Protein AF-A0A917FZF7-F1 (afdb_monomer)

pLDDT: mean 94.29, std 6.5, range [50.72, 97.81]

Radius of gyration: 13.51 Å; Cα contacts (8 Å, |Δ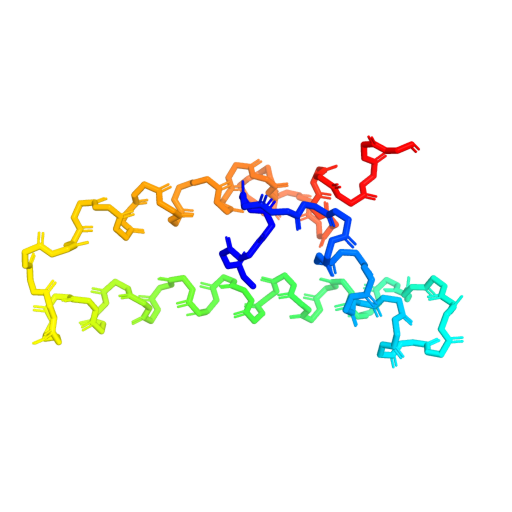i|>4): 53; chains: 1; bounding box: 30×22×34 Å

Structure (mmCIF, N/CA/C/O backbone):
data_AF-A0A917FZF7-F1
#
_entry.id   AF-A0A917FZF7-F1
#
loop_
_atom_site.group_PDB
_atom_site.id
_atom_site.type_symbol
_atom_site.label_atom_id
_atom_site.label_alt_id
_atom_site.label_comp_id
_atom_site.label_asym_id
_atom_site.label_entity_id
_atom_site.label_seq_id
_atom_site.pdbx_PDB_ins_code
_atom_site.Cartn_x
_atom_site.Cartn_y
_atom_site.Cartn_z
_atom_site.occupancy
_atom_site.B_iso_or_equiv
_atom_site.auth_seq_id
_atom_site.auth_comp_id
_atom_site.auth_asym_id
_atom_site.auth_atom_id
_atom_site.pdbx_PDB_model_num
ATOM 1 N N . MET A 1 1 ? 2.390 0.442 3.353 1.00 72.62 1 MET A N 1
ATOM 2 C CA . MET A 1 1 ? 0.932 0.215 3.450 1.00 72.62 1 MET A CA 1
ATOM 3 C C . MET A 1 1 ? 0.202 1.544 3.618 1.00 72.62 1 MET A C 1
ATOM 5 O O . MET A 1 1 ? -0.236 2.064 2.610 1.00 72.62 1 MET A O 1
ATOM 9 N N . PHE A 1 2 ? 0.158 2.164 4.805 1.00 87.12 2 PHE A N 1
ATOM 10 C CA . PHE A 1 2 ? -0.628 3.400 5.013 1.00 87.12 2 PHE A CA 1
ATOM 11 C C . PHE A 1 2 ? 0.069 4.717 4.632 1.00 87.12 2 PHE A C 1
ATOM 13 O O . PHE A 1 2 ? -0.578 5.754 4.558 1.00 87.12 2 PHE A O 1
ATOM 20 N N . SER A 1 3 ? 1.375 4.701 4.359 1.00 92.00 3 SER A N 1
ATOM 21 C CA . SER A 1 3 ? 2.116 5.907 3.959 1.00 92.00 3 SER A CA 1
ATOM 22 C C . SER A 1 3 ? 1.671 6.483 2.610 1.00 92.00 3 SER A C 1
ATOM 24 O O . SER A 1 3 ? 1.873 7.671 2.383 1.00 92.00 3 SER A O 1
ATOM 26 N N . ALA A 1 4 ? 1.045 5.679 1.740 1.00 91.38 4 ALA A N 1
ATOM 27 C CA . ALA A 1 4 ? 0.575 6.121 0.424 1.00 91.38 4 ALA A CA 1
ATOM 28 C C . ALA A 1 4 ? -0.551 7.164 0.518 1.00 91.38 4 ALA A C 1
ATOM 30 O O . ALA A 1 4 ? -0.632 8.047 -0.331 1.00 91.38 4 ALA A O 1
ATOM 31 N N . GLU A 1 5 ? -1.355 7.109 1.584 1.00 89.12 5 GLU A N 1
ATOM 32 C CA . GLU A 1 5 ? -2.395 8.098 1.897 1.00 89.12 5 GLU A CA 1
ATOM 33 C C . GLU A 1 5 ? -1.796 9.462 2.280 1.00 89.12 5 GLU A C 1
ATOM 35 O O . GLU A 1 5 ? -2.374 10.502 1.989 1.00 89.12 5 GLU A O 1
ATOM 40 N N . ILE A 1 6 ? -0.620 9.461 2.916 1.00 92.50 6 ILE A N 1
ATOM 41 C CA . ILE A 1 6 ? 0.064 10.680 3.368 1.00 92.50 6 ILE A CA 1
ATOM 42 C C . ILE A 1 6 ? 0.934 11.256 2.246 1.00 92.50 6 ILE A C 1
ATOM 44 O O . ILE A 1 6 ? 0.968 12.464 2.033 1.00 92.50 6 ILE A O 1
ATOM 48 N N . SER A 1 7 ? 1.676 10.399 1.542 1.00 94.31 7 SER A N 1
ATOM 49 C CA . SER A 1 7 ? 2.563 10.801 0.455 1.00 94.31 7 SER A CA 1
ATOM 50 C C . SER A 1 7 ? 2.779 9.657 -0.535 1.00 94.31 7 SER A C 1
ATOM 52 O O . SER A 1 7 ? 3.529 8.699 -0.290 1.00 94.31 7 SER A O 1
ATOM 54 N N . ARG A 1 8 ? 2.140 9.793 -1.702 1.00 93.56 8 ARG A N 1
ATOM 55 C CA . ARG A 1 8 ? 2.369 8.914 -2.854 1.00 93.56 8 ARG A CA 1
ATOM 56 C C . ARG A 1 8 ? 3.815 9.001 -3.357 1.00 93.56 8 ARG A C 1
ATOM 58 O O . ARG A 1 8 ? 4.411 7.938 -3.502 1.00 93.56 8 ARG A O 1
ATOM 65 N N . PRO A 1 9 ? 4.443 10.190 -3.523 1.00 94.44 9 PRO A N 1
ATOM 66 C CA . PRO A 1 9 ? 5.843 10.275 -3.952 1.00 94.44 9 PRO A CA 1
ATOM 67 C C . PRO A 1 9 ? 6.809 9.545 -3.017 1.00 94.44 9 PRO A C 1
ATOM 69 O O . PRO A 1 9 ? 7.680 8.818 -3.486 1.00 94.44 9 PRO A O 1
ATOM 72 N N . PHE A 1 10 ? 6.621 9.669 -1.698 1.00 95.06 10 PHE A N 1
ATOM 73 C CA . PHE A 1 10 ? 7.427 8.931 -0.724 1.00 95.06 10 PHE A CA 1
ATOM 74 C C . PHE A 1 10 ? 7.262 7.417 -0.894 1.00 95.06 10 PHE A C 1
ATOM 76 O O . PHE A 1 10 ? 8.245 6.683 -0.949 1.00 95.06 10 PHE A O 1
ATOM 83 N N . SER A 1 11 ? 6.020 6.945 -1.020 1.00 95.31 11 SER A N 1
ATOM 84 C CA . SER A 1 11 ? 5.723 5.515 -1.151 1.00 95.31 11 SER A CA 1
ATOM 85 C C . SER A 1 11 ? 6.247 4.928 -2.466 1.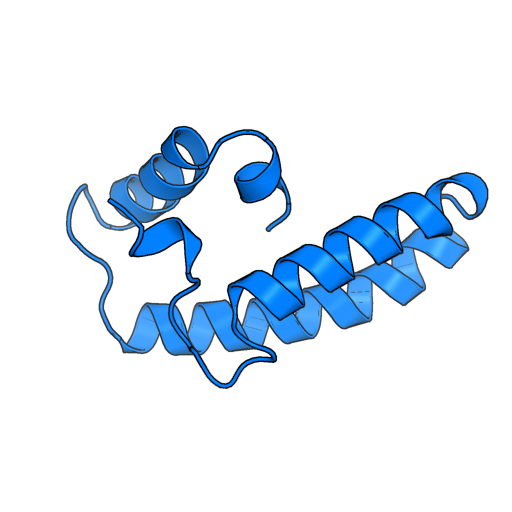00 95.31 11 SER A C 1
ATOM 87 O O . SER A 1 11 ? 6.818 3.839 -2.459 1.00 95.31 11 SER A O 1
ATOM 89 N N . MET A 1 12 ? 6.125 5.666 -3.575 1.00 94.88 12 MET A N 1
ATOM 90 C CA . MET A 1 12 ? 6.723 5.298 -4.862 1.00 94.88 12 MET A CA 1
ATOM 91 C C . MET A 1 12 ? 8.251 5.262 -4.779 1.00 94.88 12 MET A C 1
ATOM 93 O O . MET A 1 12 ? 8.859 4.304 -5.247 1.00 94.88 12 MET A O 1
ATOM 97 N N . GLY A 1 13 ? 8.869 6.253 -4.126 1.00 94.88 13 GLY A N 1
ATOM 98 C CA . GLY A 1 13 ? 10.316 6.302 -3.917 1.00 94.88 13 GLY A CA 1
ATOM 99 C C . GLY A 1 13 ? 10.848 5.126 -3.094 1.00 94.88 13 GLY A C 1
ATOM 100 O O . GLY A 1 13 ? 11.882 4.567 -3.434 1.00 94.88 13 GLY A O 1
ATOM 101 N N . GLN A 1 14 ? 10.123 4.686 -2.059 1.00 96.00 14 GLN A N 1
ATOM 102 C CA . GLN A 1 14 ? 10.483 3.481 -1.295 1.00 96.00 14 GLN A CA 1
ATOM 103 C C . GLN A 1 14 ? 10.475 2.221 -2.175 1.00 96.00 14 GLN A C 1
ATOM 105 O O . GLN A 1 14 ? 11.387 1.402 -2.090 1.00 96.00 14 GLN A O 1
ATOM 110 N N . ILE A 1 15 ? 9.459 2.073 -3.033 1.00 96.06 15 ILE A N 1
ATOM 111 C CA . ILE A 1 15 ? 9.332 0.920 -3.936 1.00 96.06 15 ILE A CA 1
ATOM 112 C C . ILE A 1 15 ? 10.423 0.944 -5.011 1.00 96.06 15 ILE A C 1
ATOM 114 O O . ILE A 1 15 ? 11.101 -0.065 -5.196 1.00 96.06 15 ILE A O 1
ATOM 118 N N . ARG A 1 16 ? 10.627 2.085 -5.681 1.00 95.38 16 ARG A N 1
ATOM 119 C CA . ARG A 1 16 ? 11.672 2.246 -6.706 1.00 95.38 16 ARG A CA 1
ATOM 120 C C . ARG A 1 16 ? 13.070 2.074 -6.122 1.00 95.38 16 ARG A C 1
ATOM 122 O O . ARG A 1 16 ? 13.863 1.324 -6.677 1.00 95.38 16 ARG A O 1
ATOM 129 N N . GLY A 1 17 ? 13.343 2.658 -4.956 1.00 97.00 17 GLY A N 1
ATOM 130 C CA . GLY A 1 17 ? 14.626 2.500 -4.269 1.00 97.00 17 GLY A CA 1
ATOM 131 C C . GLY A 1 17 ? 14.940 1.040 -3.921 1.00 97.00 17 GLY A C 1
ATOM 132 O O . GLY A 1 17 ? 16.072 0.600 -4.093 1.00 97.00 17 GLY A O 1
ATOM 133 N N . TYR A 1 18 ? 13.936 0.249 -3.516 1.00 97.12 18 TYR A N 1
ATOM 134 C CA . TYR A 1 18 ? 14.100 -1.198 -3.309 1.00 97.12 18 TYR A CA 1
ATOM 135 C C . TYR A 1 18 ? 14.477 -1.949 -4.601 1.00 97.12 18 TYR A C 1
ATOM 137 O O . TYR A 1 18 ? 15.162 -2.967 -4.546 1.00 97.12 18 TYR A O 1
ATOM 145 N N . HIS A 1 19 ? 14.075 -1.424 -5.760 1.00 96.94 19 HIS A N 1
ATOM 146 C CA . HIS A 1 19 ? 14.369 -1.964 -7.089 1.00 96.94 19 HIS A CA 1
ATOM 147 C C . HIS A 1 19 ? 15.546 -1.251 -7.775 1.00 96.94 19 HIS A C 1
ATOM 149 O O . HIS A 1 19 ? 15.646 -1.282 -8.999 1.00 96.94 19 HIS A O 1
ATOM 155 N N . ASN A 1 20 ? 16.449 -0.608 -7.023 1.00 97.19 20 ASN A N 1
ATOM 156 C CA . ASN A 1 20 ? 17.587 0.145 -7.574 1.00 97.19 20 ASN A CA 1
ATOM 157 C C . ASN A 1 20 ? 17.163 1.173 -8.643 1.00 97.19 20 ASN A C 1
ATOM 159 O O . ASN A 1 20 ? 17.750 1.237 -9.721 1.00 97.19 20 ASN A O 1
ATOM 163 N N . ASP A 1 21 ? 16.101 1.926 -8.352 1.00 95.44 21 ASP A N 1
ATOM 164 C CA . ASP A 1 21 ? 15.502 2.942 -9.226 1.00 95.44 21 ASP A CA 1
ATOM 165 C C . ASP A 1 21 ? 14.974 2.407 -10.573 1.00 95.44 21 ASP A C 1
ATOM 167 O O . ASP A 1 21 ? 14.777 3.167 -11.521 1.00 95.44 21 ASP A O 1
ATOM 171 N N . THR A 1 22 ? 14.685 1.103 -10.649 1.00 95.19 22 THR A N 1
ATOM 172 C CA . THR A 1 22 ? 13.990 0.471 -11.782 1.00 95.19 22 THR A CA 1
ATOM 173 C C . THR A 1 22 ? 12.520 0.187 -11.462 1.00 95.19 22 THR A C 1
ATOM 175 O O . THR A 1 22 ? 12.102 0.195 -10.301 1.00 95.19 22 THR A O 1
ATOM 178 N N . GLU A 1 23 ? 11.712 -0.032 -12.502 1.00 94.69 23 GLU A N 1
ATOM 179 C CA . GLU A 1 23 ? 10.299 -0.377 -12.337 1.00 94.69 23 GLU A CA 1
ATOM 180 C C . GLU A 1 23 ? 10.139 -1.822 -11.824 1.00 94.69 23 GLU A C 1
ATOM 182 O O . GLU A 1 23 ? 10.774 -2.732 -12.367 1.00 94.69 23 GLU A O 1
ATOM 187 N N . PRO A 1 24 ? 9.294 -2.063 -10.803 1.00 96.44 24 PRO A N 1
ATOM 188 C CA . PRO A 1 24 ? 9.036 -3.406 -10.301 1.00 96.44 24 PRO A CA 1
ATOM 189 C C . PRO A 1 24 ? 8.361 -4.300 -11.337 1.00 96.44 24 PRO A C 1
ATOM 191 O O . PRO A 1 24 ? 7.492 -3.865 -12.095 1.00 96.44 24 PRO A O 1
ATOM 194 N N . ASP A 1 25 ? 8.700 -5.585 -11.310 1.00 96.50 25 ASP A N 1
ATOM 195 C CA . ASP A 1 25 ? 8.060 -6.566 -12.175 1.00 96.50 25 ASP A CA 1
ATOM 196 C C . ASP A 1 25 ? 6.664 -6.984 -11.671 1.00 96.50 25 ASP A C 1
ATOM 198 O O . ASP A 1 25 ? 6.214 -6.674 -10.562 1.00 96.50 25 ASP A O 1
ATOM 202 N N . LEU A 1 26 ? 5.945 -7.734 -12.507 1.00 96.19 26 LEU A N 1
ATOM 203 C CA . LEU A 1 26 ? 4.606 -8.213 -12.170 1.00 96.19 26 LEU A CA 1
ATOM 204 C C . LEU A 1 26 ? 4.600 -9.195 -10.983 1.00 96.19 26 LEU A C 1
ATOM 206 O O . LEU A 1 26 ? 3.595 -9.295 -10.273 1.00 96.19 26 LEU A O 1
ATOM 210 N N . LEU A 1 27 ? 5.686 -9.945 -10.767 1.00 97.62 27 LEU A N 1
ATOM 211 C CA . LEU A 1 27 ? 5.775 -10.902 -9.665 1.00 97.62 27 LEU A CA 1
ATOM 212 C C . LEU A 1 27 ? 5.823 -10.165 -8.324 1.00 97.62 27 LEU A C 1
ATOM 214 O O . LEU A 1 27 ? 5.091 -10.541 -7.404 1.00 97.62 27 LEU A O 1
ATOM 218 N N . PHE A 1 28 ? 6.610 -9.092 -8.237 1.00 97.69 28 PHE A N 1
ATOM 219 C CA . PHE A 1 28 ? 6.642 -8.203 -7.085 1.00 97.69 28 PHE A CA 1
ATOM 220 C C . PHE A 1 28 ? 5.238 -7.710 -6.742 1.00 97.69 28 PHE A C 1
ATOM 222 O O . PHE A 1 28 ? 4.802 -7.885 -5.607 1.00 97.69 28 PHE A O 1
ATOM 229 N N . TRP A 1 29 ? 4.494 -7.175 -7.715 1.00 97.44 29 TRP A N 1
ATOM 230 C CA . TRP A 1 29 ? 3.150 -6.638 -7.472 1.00 97.44 29 TRP A CA 1
ATOM 231 C C . TRP A 1 29 ? 2.150 -7.691 -6.998 1.00 97.44 29 TRP A C 1
ATOM 233 O O . TRP A 1 29 ? 1.364 -7.438 -6.084 1.00 97.44 29 TRP A O 1
ATOM 243 N N . ARG A 1 30 ? 2.213 -8.908 -7.546 1.00 97.69 30 ARG A N 1
ATOM 244 C CA . ARG A 1 30 ? 1.384 -10.032 -7.081 1.00 97.69 30 ARG A CA 1
ATOM 245 C C . ARG A 1 30 ? 1.673 -10.388 -5.626 1.00 97.69 30 ARG A C 1
ATOM 247 O O . ARG A 1 30 ? 0.743 -10.546 -4.835 1.00 97.69 30 ARG A O 1
ATOM 254 N N . ILE A 1 31 ? 2.951 -10.496 -5.264 1.00 97.81 31 ILE A N 1
ATOM 255 C CA . ILE A 1 31 ? 3.367 -10.808 -3.893 1.00 97.81 31 ILE A CA 1
ATOM 256 C C . ILE A 1 31 ? 3.00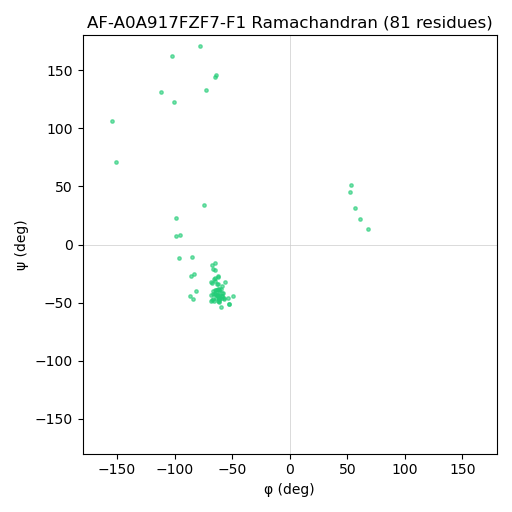4 -9.645 -2.963 1.00 97.81 31 ILE A C 1
ATOM 258 O O . ILE A 1 31 ? 2.395 -9.864 -1.919 1.00 97.81 31 ILE A O 1
ATOM 262 N N . TYR A 1 32 ? 3.301 -8.408 -3.355 1.00 97.00 32 TYR A N 1
ATOM 263 C CA . TYR A 1 32 ? 2.945 -7.199 -2.620 1.00 97.00 32 TYR A CA 1
ATOM 264 C C . TYR A 1 32 ? 1.449 -7.160 -2.294 1.00 97.00 32 TYR A C 1
ATOM 266 O O . TYR A 1 32 ? 1.086 -7.009 -1.128 1.00 97.00 32 TYR A O 1
ATOM 274 N N . SER A 1 33 ? 0.593 -7.364 -3.297 1.00 96.75 33 SER A N 1
ATOM 275 C CA . SER A 1 33 ? -0.864 -7.339 -3.155 1.00 96.75 33 SER A CA 1
ATOM 276 C C . SER A 1 33 ? -1.370 -8.441 -2.211 1.00 96.75 33 SER A C 1
ATOM 278 O O . SER A 1 33 ? -2.145 -8.176 -1.289 1.00 96.75 33 SER A O 1
ATOM 280 N N . LEU A 1 34 ? -0.834 -9.663 -2.327 1.00 97.12 34 LEU A N 1
ATOM 281 C CA . LEU A 1 34 ? -1.155 -10.767 -1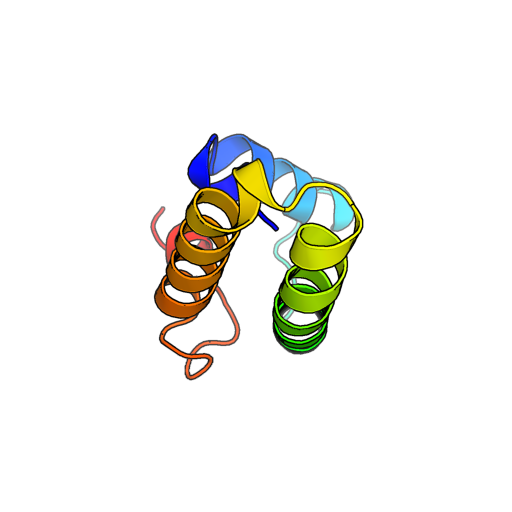.416 1.00 97.12 34 LEU A CA 1
ATOM 282 C C . LEU A 1 34 ? -0.764 -10.458 0.038 1.00 97.12 34 LEU A C 1
ATOM 284 O O . LEU A 1 34 ? -1.556 -10.641 0.969 1.00 97.12 34 LEU A O 1
ATOM 288 N N . TYR A 1 35 ? 0.468 -9.992 0.254 1.00 97.06 35 TYR A N 1
ATOM 289 C CA . TYR A 1 35 ? 0.945 -9.657 1.593 1.00 97.06 35 TYR A CA 1
ATOM 290 C C . TYR A 1 35 ? 0.209 -8.448 2.162 1.00 97.06 35 TYR A C 1
ATOM 292 O O . TYR A 1 35 ? -0.034 -8.409 3.370 1.00 97.06 35 TYR A O 1
ATOM 300 N N . LEU A 1 36 ? -0.181 -7.488 1.327 1.00 96.44 36 LEU A N 1
ATOM 301 C CA . LEU A 1 36 ? -1.024 -6.375 1.727 1.00 96.44 36 LEU A CA 1
ATOM 302 C C . LEU A 1 36 ? -2.367 -6.884 2.259 1.00 96.44 36 LEU A C 1
ATOM 304 O O . LEU A 1 36 ? -2.691 -6.590 3.407 1.00 96.44 36 LEU A O 1
ATOM 308 N N . ALA A 1 37 ? -3.093 -7.705 1.493 1.00 95.94 37 ALA A N 1
ATOM 309 C CA . ALA A 1 37 ? -4.375 -8.276 1.915 1.00 95.94 37 ALA A CA 1
ATOM 310 C C . ALA A 1 37 ? -4.268 -8.994 3.272 1.00 95.94 37 ALA A C 1
ATOM 312 O O . ALA A 1 37 ? -5.053 -8.744 4.192 1.00 95.94 37 ALA A O 1
ATOM 313 N N . ARG A 1 38 ? -3.230 -9.826 3.440 1.00 96.06 38 ARG A N 1
ATOM 314 C CA . ARG A 1 38 ? -2.933 -10.502 4.712 1.00 96.06 38 ARG A CA 1
ATOM 315 C C . ARG A 1 38 ? -2.707 -9.509 5.855 1.00 96.06 38 ARG A C 1
ATOM 317 O O . ARG A 1 38 ? -3.222 -9.712 6.956 1.00 96.06 38 ARG A O 1
ATOM 324 N N . ASN A 1 39 ? -1.916 -8.463 5.618 1.00 95.88 39 ASN A N 1
ATOM 325 C CA . ASN A 1 39 ? -1.621 -7.456 6.633 1.00 95.88 39 ASN A CA 1
ATOM 326 C C . ASN A 1 39 ? -2.878 -6.684 7.040 1.00 95.88 39 ASN A C 1
ATOM 328 O O . ASN A 1 39 ? -3.089 -6.519 8.236 1.00 95.88 39 ASN A O 1
ATOM 332 N N . LEU A 1 40 ? -3.740 -6.295 6.095 1.00 95.56 40 LEU A N 1
ATOM 333 C CA . LEU A 1 40 ? -4.990 -5.586 6.396 1.00 95.56 40 LEU A CA 1
ATOM 334 C C . LEU A 1 40 ? -5.876 -6.384 7.363 1.00 95.56 40 LEU A C 1
ATOM 336 O O . LEU A 1 40 ? -6.322 -5.845 8.375 1.00 95.56 40 LEU A O 1
ATOM 340 N N . ILE A 1 41 ? -6.056 -7.687 7.118 1.00 94.19 41 ILE A N 1
ATOM 341 C CA . ILE A 1 41 ? -6.822 -8.573 8.011 1.00 94.19 41 ILE A CA 1
ATOM 342 C C . ILE A 1 41 ? -6.169 -8.642 9.399 1.00 94.19 41 ILE A C 1
ATOM 344 O O . ILE A 1 41 ? -6.838 -8.484 10.423 1.00 94.19 41 ILE A O 1
ATOM 348 N N . SER A 1 42 ? -4.847 -8.836 9.448 1.00 95.00 42 SER A N 1
ATOM 349 C CA . SER A 1 42 ? -4.103 -8.895 10.710 1.00 95.00 42 SER A CA 1
ATOM 350 C C . SER A 1 42 ? -4.173 -7.579 11.498 1.00 95.00 42 SER A C 1
ATOM 352 O O . SER A 1 42 ? -4.211 -7.604 12.732 1.00 95.00 42 SER A O 1
ATOM 354 N N . SER A 1 43 ? -4.212 -6.432 10.816 1.00 94.94 43 SER A N 1
ATOM 355 C CA . SER A 1 43 ? -4.294 -5.106 11.435 1.00 94.94 43 SER A CA 1
ATOM 356 C C . SER A 1 43 ? -5.605 -4.888 12.193 1.00 94.94 43 SER A C 1
ATOM 358 O O . SER A 1 43 ? -5.582 -4.226 13.229 1.00 94.94 43 SER A O 1
ATOM 360 N N . ILE A 1 44 ? -6.719 -5.491 11.758 1.00 95.38 44 ILE A N 1
ATOM 361 C CA . ILE A 1 44 ? -8.018 -5.400 12.453 1.00 95.38 44 ILE A CA 1
ATOM 362 C C . ILE A 1 44 ? -7.944 -6.048 13.839 1.00 95.38 44 ILE A C 1
ATOM 364 O O . ILE A 1 44 ? -8.408 -5.483 14.830 1.00 95.38 44 ILE A O 1
ATOM 368 N N . VAL A 1 45 ? -7.361 -7.245 13.925 1.00 95.56 45 VAL A N 1
ATOM 369 C CA . VAL A 1 45 ? -7.211 -7.957 15.204 1.00 95.56 45 VAL A CA 1
ATOM 370 C C . VAL A 1 45 ? -6.247 -7.202 16.112 1.00 95.56 45 VAL A C 1
ATOM 372 O O . VAL A 1 45 ? -6.510 -7.029 17.303 1.00 95.56 45 VAL A O 1
ATOM 375 N N . TRP A 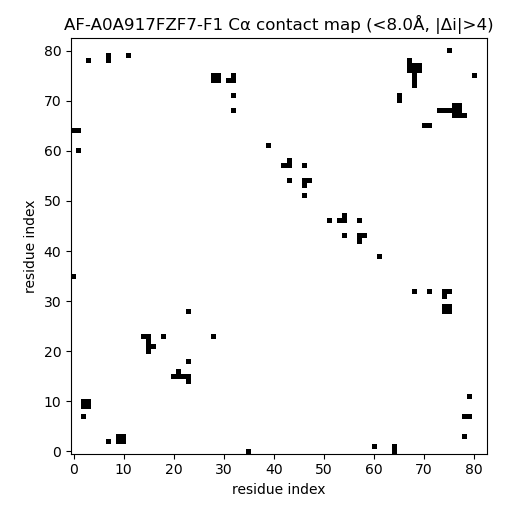1 46 ? -5.145 -6.717 15.538 1.00 97.00 46 TRP A N 1
ATOM 376 C CA . TRP A 1 46 ? -4.138 -5.976 16.280 1.00 97.00 46 TRP A CA 1
ATOM 377 C C . TRP A 1 46 ? -4.696 -4.678 16.873 1.00 97.00 46 TRP A C 1
ATOM 379 O O . TRP A 1 46 ? -4.532 -4.459 18.073 1.00 97.00 46 TRP A O 1
ATOM 389 N N . ILE A 1 47 ? -5.401 -3.850 16.087 1.00 97.31 47 ILE A N 1
ATOM 390 C CA . ILE A 1 47 ? -5.881 -2.543 16.565 1.00 97.31 47 ILE A CA 1
ATOM 391 C C . ILE A 1 47 ? -6.903 -2.691 17.692 1.00 97.31 47 ILE A C 1
ATOM 393 O O . ILE A 1 47 ? -6.812 -1.983 18.693 1.00 97.31 47 ILE A O 1
ATOM 397 N N . LYS A 1 48 ? -7.794 -3.687 17.602 1.00 95.88 48 LYS A N 1
ATOM 398 C CA . LYS A 1 48 ? -8.774 -3.984 18.656 1.00 95.88 48 LYS A CA 1
ATOM 399 C C . LYS A 1 48 ? -8.113 -4.310 19.996 1.00 95.88 48 LYS A C 1
ATOM 401 O O . LYS A 1 48 ? -8.650 -3.948 21.037 1.00 95.88 48 LYS A O 1
ATOM 406 N N . LYS A 1 49 ? -6.960 -4.990 19.976 1.00 95.94 49 LYS A N 1
ATOM 407 C CA . LYS A 1 49 ? -6.219 -5.365 21.189 1.00 95.94 49 LYS A CA 1
ATOM 408 C C . LYS A 1 49 ? -5.312 -4.243 21.690 1.00 95.94 49 LYS A C 1
ATOM 410 O O . LYS A 1 49 ? -5.266 -3.991 22.887 1.00 95.94 49 LYS A O 1
ATOM 415 N N . ALA A 1 50 ? -4.549 -3.625 20.792 1.00 96.81 50 ALA A N 1
ATOM 416 C CA . ALA A 1 50 ? -3.493 -2.688 21.157 1.00 96.81 50 ALA A CA 1
ATOM 417 C C . ALA A 1 50 ? -4.031 -1.286 21.457 1.00 96.81 50 ALA A C 1
ATOM 419 O O . ALA A 1 50 ? -3.550 -0.629 22.377 1.00 96.81 50 ALA A O 1
ATOM 420 N N . LYS A 1 51 ? -5.009 -0.823 20.672 1.00 96.19 51 LYS A N 1
ATOM 421 C CA . LYS A 1 51 ? -5.538 0.541 20.736 1.00 96.19 51 LYS A CA 1
ATOM 422 C C . LYS A 1 51 ? -7.013 0.585 20.313 1.00 96.19 51 LYS A C 1
ATOM 424 O O . LYS A 1 51 ? -7.336 1.122 19.252 1.00 96.19 51 LYS A O 1
ATOM 429 N N . PRO A 1 52 ? -7.937 0.058 21.133 1.00 95.00 52 PRO A N 1
ATOM 430 C CA . PRO A 1 52 ? -9.348 -0.041 20.760 1.00 95.00 52 PRO A CA 1
ATOM 431 C C . PRO A 1 52 ? -9.978 1.311 20.377 1.00 95.00 52 PRO A C 1
ATOM 433 O O . PRO A 1 52 ? -10.812 1.347 19.474 1.00 95.00 52 PRO A O 1
ATOM 436 N N . GLY A 1 53 ? -9.536 2.423 20.980 1.00 97.19 53 GLY A N 1
ATOM 437 C CA . GLY A 1 53 ? -10.000 3.776 20.640 1.00 97.19 53 GLY A CA 1
ATOM 438 C C . GLY A 1 53 ? -9.594 4.281 19.246 1.00 97.19 53 GLY A C 1
ATOM 439 O O . GLY A 1 53 ? -10.219 5.201 18.737 1.00 97.19 53 GLY A O 1
ATOM 440 N N . GLU A 1 54 ? -8.598 3.667 18.600 1.00 96.81 54 GLU A N 1
ATOM 441 C CA . GLU A 1 54 ? -8.149 4.011 17.239 1.00 96.81 54 GLU A CA 1
ATOM 442 C C . GLU A 1 54 ? -8.732 3.057 16.169 1.00 96.81 54 GLU A C 1
ATOM 444 O O . GLU A 1 54 ? -8.368 3.129 14.995 1.00 96.81 54 GLU A O 1
ATOM 449 N N . THR A 1 55 ? -9.652 2.156 16.547 1.00 96.00 55 THR A N 1
ATOM 450 C CA . THR A 1 55 ? -10.199 1.125 15.642 1.00 96.00 55 THR A CA 1
ATOM 451 C C . THR A 1 55 ? -10.884 1.721 14.414 1.00 96.00 55 THR A C 1
ATOM 453 O O . THR A 1 55 ? -10.652 1.238 13.309 1.00 96.00 55 THR A O 1
ATOM 456 N N . THR A 1 56 ? -11.700 2.767 14.579 1.00 96.62 56 THR A N 1
ATOM 457 C CA . THR A 1 56 ? -12.423 3.400 13.461 1.00 96.62 56 THR A CA 1
ATOM 458 C C . THR A 1 56 ? -11.459 3.966 12.422 1.00 96.62 56 THR A C 1
ATOM 460 O O . THR A 1 56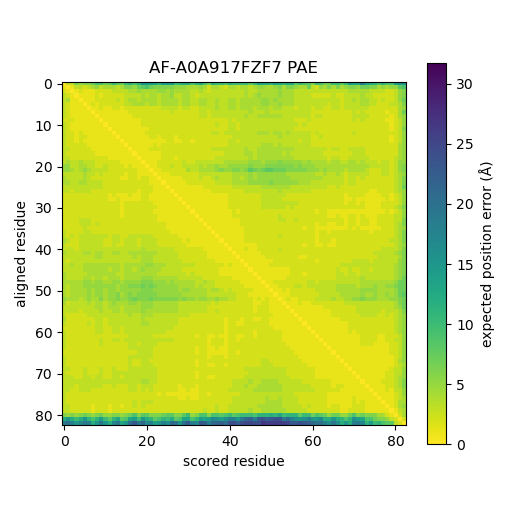 ? -11.565 3.630 11.248 1.00 96.62 56 THR A O 1
ATOM 463 N N . ILE A 1 57 ? -10.450 4.719 12.869 1.00 95.25 57 ILE A N 1
ATOM 464 C CA . ILE A 1 57 ? -9.426 5.311 11.995 1.00 95.25 57 ILE A CA 1
ATOM 465 C C . ILE A 1 57 ? -8.648 4.213 11.257 1.00 95.25 57 ILE A C 1
ATOM 467 O O . ILE A 1 57 ? -8.352 4.329 10.070 1.00 95.25 57 ILE A O 1
ATOM 471 N N . MET A 1 58 ? -8.322 3.110 11.937 1.00 95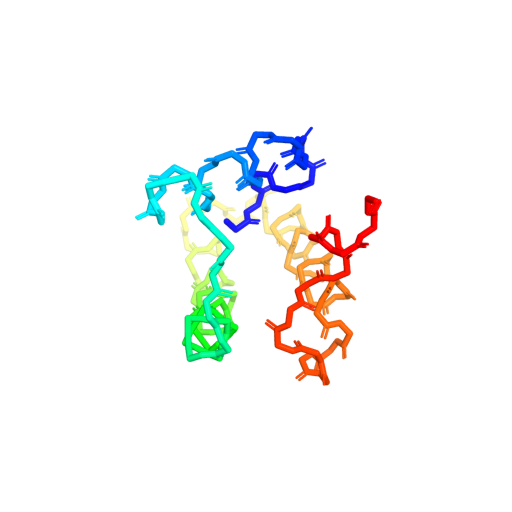.56 58 MET A N 1
ATOM 472 C CA . MET A 1 58 ? -7.658 1.980 11.285 1.00 95.56 58 MET A CA 1
ATOM 473 C C . MET A 1 58 ? -8.543 1.329 10.213 1.00 95.56 58 MET A C 1
ATOM 475 O O . MET A 1 58 ? -8.036 0.948 9.161 1.00 95.56 58 MET A O 1
ATOM 479 N N . LEU A 1 59 ? -9.852 1.205 10.452 1.00 96.06 59 LEU A N 1
ATOM 480 C CA . LEU A 1 59 ? -10.782 0.662 9.461 1.00 96.06 59 LEU A CA 1
ATOM 481 C C . LEU A 1 59 ? -10.882 1.564 8.228 1.00 96.06 59 LEU A C 1
ATOM 483 O O . LEU A 1 59 ? -10.829 1.047 7.118 1.00 96.06 59 LEU A O 1
ATOM 487 N N . GLU A 1 60 ? -10.944 2.886 8.398 1.00 95.62 60 GLU A N 1
ATOM 488 C CA . GLU A 1 60 ? -10.922 3.849 7.284 1.00 95.62 60 GLU A CA 1
ATOM 489 C C . GLU A 1 60 ? -9.670 3.671 6.413 1.00 95.62 60 GLU A C 1
ATOM 491 O O . GLU A 1 60 ? -9.764 3.532 5.192 1.00 95.62 60 GLU A O 1
ATOM 496 N N . LYS A 1 61 ? -8.496 3.557 7.046 1.00 94.69 61 LYS A N 1
ATOM 497 C CA . LYS A 1 61 ? -7.225 3.290 6.354 1.00 94.69 61 LYS A CA 1
ATOM 498 C C . LYS A 1 61 ? -7.221 1.960 5.604 1.00 94.69 61 LYS A C 1
ATOM 500 O O . LYS A 1 61 ? -6.651 1.861 4.517 1.00 94.69 61 LYS A O 1
ATOM 505 N N . ILE A 1 62 ? -7.833 0.929 6.185 1.00 96.00 62 ILE A N 1
ATOM 506 C CA . ILE A 1 62 ? -7.967 -0.383 5.547 1.00 96.00 62 ILE A CA 1
ATOM 507 C C . ILE A 1 62 ? -8.869 -0.290 4.317 1.00 96.00 62 ILE A C 1
ATOM 509 O O . ILE A 1 62 ? -8.466 -0.756 3.254 1.00 96.00 62 ILE A O 1
ATOM 513 N N . TYR A 1 63 ? -10.046 0.331 4.431 1.00 95.88 63 TYR A N 1
ATOM 514 C CA . TYR A 1 63 ? -10.956 0.498 3.297 1.00 95.88 63 TYR A CA 1
ATOM 515 C C . TYR A 1 63 ? -10.301 1.275 2.162 1.00 95.88 63 TYR A C 1
ATOM 517 O O . TYR A 1 63 ? -10.370 0.842 1.014 1.00 95.88 63 TYR A O 1
ATOM 525 N N . LYS A 1 64 ? -9.558 2.338 2.484 1.00 95.06 64 LYS A N 1
ATOM 526 C CA . LYS A 1 64 ? -8.816 3.089 1.474 1.00 95.06 64 LYS A CA 1
ATOM 527 C C . LYS A 1 64 ? -7.802 2.218 0.725 1.00 95.06 64 LYS A C 1
ATOM 529 O O . LYS A 1 64 ? -7.750 2.252 -0.501 1.00 95.06 64 LYS A O 1
ATOM 534 N N . ALA A 1 65 ? -7.042 1.386 1.441 1.00 95.00 65 ALA A N 1
ATOM 535 C CA . ALA A 1 65 ? -6.079 0.472 0.824 1.00 95.00 65 ALA A CA 1
ATOM 536 C C . ALA A 1 65 ? -6.744 -0.582 -0.086 1.00 95.00 65 ALA A C 1
ATOM 538 O O . ALA A 1 65 ? -6.155 -0.967 -1.100 1.00 95.00 65 ALA A O 1
ATOM 539 N N . ILE A 1 66 ? -7.956 -1.034 0.265 1.00 96.12 66 ILE A N 1
ATOM 540 C CA . ILE A 1 66 ? -8.770 -1.951 -0.550 1.00 96.12 66 ILE A CA 1
ATOM 541 C C . ILE A 1 66 ? -9.243 -1.252 -1.832 1.00 96.12 66 ILE A C 1
ATOM 543 O O . ILE A 1 66 ? -9.095 -1.805 -2.920 1.00 96.12 66 ILE A O 1
ATOM 547 N N . GLU A 1 67 ? -9.771 -0.031 -1.728 1.00 95.94 67 GLU A N 1
ATOM 548 C CA . GLU A 1 67 ? -10.225 0.764 -2.881 1.00 95.94 67 GLU A CA 1
ATOM 549 C C . GLU A 1 67 ? -9.090 1.092 -3.857 1.00 95.94 67 GLU A C 1
ATOM 551 O O . GLU A 1 67 ? -9.277 1.048 -5.079 1.00 95.94 67 GLU A O 1
ATOM 556 N N . ASP A 1 68 ? -7.901 1.384 -3.323 1.00 95.38 68 ASP A N 1
ATOM 557 C CA . ASP A 1 68 ? -6.698 1.642 -4.111 1.00 95.38 68 ASP A CA 1
ATOM 558 C C . ASP A 1 68 ? -6.279 0.414 -4.938 1.00 95.38 68 ASP A C 1
ATOM 560 O O . ASP A 1 68 ? -5.692 0.578 -6.003 1.00 95.38 68 ASP A O 1
ATOM 564 N N . HIS A 1 69 ? -6.614 -0.804 -4.496 1.00 95.88 69 HIS A N 1
ATOM 565 C CA . HIS A 1 69 ? -6.409 -2.052 -5.250 1.00 95.88 69 HIS A CA 1
ATOM 566 C C . HIS A 1 69 ? -7.647 -2.495 -6.034 1.00 95.88 69 HIS A C 1
ATOM 568 O O . HIS A 1 69 ? -7.669 -3.602 -6.565 1.00 95.88 69 HIS A O 1
ATOM 574 N N . ASP A 1 70 ? -8.681 -1.654 -6.099 1.00 96.81 70 ASP A N 1
ATOM 575 C CA . ASP A 1 70 ? -9.956 -1.988 -6.731 1.00 96.81 70 ASP A CA 1
ATOM 576 C C . ASP A 1 70 ? -10.552 -3.292 -6.194 1.00 96.81 70 ASP A C 1
ATOM 578 O O . ASP A 1 70 ? -10.835 -4.223 -6.938 1.00 96.81 70 ASP A O 1
ATOM 582 N N . TYR A 1 71 ? -10.647 -3.402 -4.867 1.00 96.50 71 TYR A N 1
ATOM 583 C CA . TYR A 1 71 ? -11.085 -4.631 -4.198 1.00 96.50 71 TYR A CA 1
ATOM 584 C C . TYR A 1 71 ? -10.237 -5.863 -4.559 1.00 96.50 71 TYR A C 1
ATOM 586 O O . TYR A 1 71 ? -10.725 -6.988 -4.518 1.00 96.50 71 TYR A O 1
ATOM 594 N N . PHE A 1 72 ? -8.947 -5.646 -4.840 1.00 95.94 72 PHE A N 1
ATOM 595 C CA . PHE A 1 72 ? -7.972 -6.654 -5.271 1.00 95.94 72 PHE A CA 1
ATOM 596 C C . PHE A 1 72 ? -8.203 -7.243 -6.673 1.00 95.94 72 PHE A C 1
ATOM 598 O O . PHE A 1 72 ? -7.506 -8.187 -7.046 1.00 95.94 72 PHE A O 1
ATOM 605 N N . GLU A 1 73 ? -9.068 -6.638 -7.495 1.00 96.12 73 GLU A N 1
ATOM 606 C CA . GLU A 1 73 ? -9.103 -6.891 -8.946 1.00 96.12 73 GLU A CA 1
ATOM 607 C C . GLU A 1 73 ? -7.827 -6.374 -9.638 1.00 96.12 73 GLU A C 1
ATOM 609 O O . GLU A 1 73 ? -7.444 -6.833 -10.717 1.00 96.12 73 GLU A O 1
ATOM 614 N N . ARG A 1 74 ? -7.109 -5.440 -8.995 1.00 96.00 74 ARG A N 1
ATOM 615 C CA . ARG A 1 74 ? -5.820 -4.916 -9.457 1.00 96.00 74 ARG A CA 1
ATOM 616 C C . ARG A 1 74 ? -4.686 -5.338 -8.529 1.00 96.00 74 ARG A C 1
ATOM 618 O O . ARG A 1 74 ? -4.730 -5.141 -7.315 1.00 96.00 74 ARG A O 1
ATOM 625 N N . VAL A 1 75 ? -3.611 -5.861 -9.119 1.00 96.00 75 VAL A N 1
ATOM 626 C CA . VAL A 1 75 ? -2.373 -6.180 -8.381 1.00 96.00 75 VAL A CA 1
ATOM 627 C C . VAL A 1 75 ? -1.461 -4.966 -8.205 1.00 96.00 75 VAL A C 1
ATOM 629 O O . VAL A 1 75 ? -0.693 -4.926 -7.248 1.00 96.00 75 VAL A O 1
ATOM 632 N N . ILE A 1 76 ? -1.572 -3.976 -9.095 1.00 96.38 76 ILE A N 1
ATOM 633 C CA . ILE A 1 76 ? -0.896 -2.682 -8.979 1.00 96.38 76 ILE A CA 1
ATOM 634 C C . ILE A 1 76 ? -1.918 -1.664 -8.451 1.00 96.38 76 ILE A C 1
ATOM 636 O O . ILE A 1 76 ? -2.980 -1.491 -9.067 1.00 96.38 76 ILE A O 1
ATOM 640 N N . PRO A 1 77 ? -1.643 -0.994 -7.319 1.00 95.56 77 PRO A N 1
ATOM 641 C CA . PRO A 1 77 ? -2.553 0.004 -6.786 1.00 95.56 77 PRO A CA 1
ATOM 642 C C . PRO A 1 77 ? -2.694 1.205 -7.722 1.00 95.56 77 PRO A C 1
ATOM 644 O O . PRO A 1 77 ? -1.713 1.671 -8.300 1.00 95.56 77 PRO A O 1
ATOM 647 N N . LYS A 1 78 ? -3.903 1.770 -7.789 1.00 95.19 78 LYS A N 1
ATOM 648 C CA . LYS A 1 78 ? -4.256 2.945 -8.605 1.00 95.19 78 LYS A CA 1
ATOM 649 C C . LYS A 1 78 ? -3.269 4.098 -8.411 1.00 95.19 78 LYS A C 1
ATOM 651 O O . LYS A 1 78 ? -2.761 4.649 -9.378 1.00 95.19 78 LYS A O 1
ATOM 656 N N . TRP A 1 79 ? -2.894 4.393 -7.165 1.00 93.94 79 TRP A N 1
ATOM 657 C CA . TRP A 1 79 ? -1.980 5.496 -6.852 1.00 93.94 79 TRP A CA 1
ATOM 658 C C . TRP A 1 79 ? -0.550 5.337 -7.397 1.00 93.94 79 TRP A C 1
ATOM 660 O O . TRP A 1 79 ? 0.177 6.328 -7.390 1.00 93.94 79 TRP A O 1
ATOM 670 N N . TYR A 1 80 ? -0.126 4.136 -7.811 1.00 93.88 80 TYR A N 1
ATOM 671 C CA . TYR A 1 80 ? 1.192 3.915 -8.421 1.00 93.88 80 TYR A CA 1
ATOM 672 C C . TYR A 1 80 ? 1.179 4.181 -9.933 1.00 93.88 80 TYR A C 1
ATOM 674 O O . TYR A 1 80 ? 2.201 4.563 -10.490 1.00 93.88 80 TYR A O 1
ATOM 682 N N . GLU A 1 81 ? 0.024 4.013 -10.586 1.00 81.69 81 GLU A N 1
ATOM 683 C CA . GLU A 1 81 ? -0.153 4.250 -12.028 1.00 81.69 81 GLU A CA 1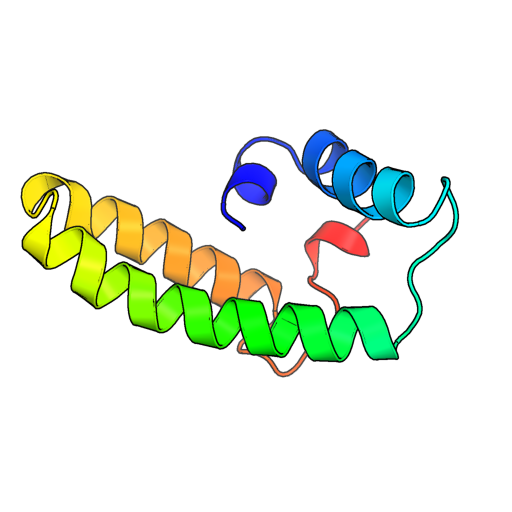
ATOM 684 C C . GLU A 1 81 ? -0.712 5.646 -12.356 1.00 81.69 81 GLU A C 1
ATOM 686 O O . GLU A 1 81 ? -0.699 6.053 -13.510 1.00 81.69 81 GLU A O 1
ATOM 691 N N . GLU A 1 82 ? -1.203 6.394 -11.365 1.00 69.50 82 GLU A N 1
ATOM 692 C CA . GLU A 1 82 ? -1.774 7.745 -11.523 1.00 69.50 82 GLU A CA 1
ATOM 693 C C . GLU A 1 82 ? -0.720 8.860 -11.770 1.00 69.50 82 GLU A C 1
ATOM 695 O O . GLU A 1 82 ? -0.910 9.989 -11.314 1.00 69.50 82 GLU A O 1
ATOM 700 N N . VAL A 1 83 ? 0.386 8.578 -12.474 1.00 50.72 83 VAL A N 1
ATOM 701 C CA . VAL A 1 83 ? 1.442 9.565 -12.804 1.00 50.72 83 VAL A CA 1
ATOM 702 C C . VAL A 1 83 ? 1.639 9.706 -14.305 1.00 50.72 83 VAL A C 1
ATOM 704 O O . VAL A 1 83 ? 1.922 8.681 -14.961 1.00 50.72 83 VAL A O 1
#

Mean predicted aligned error: 2.88 Å

Solvent-accessible surface area (backbone atoms onl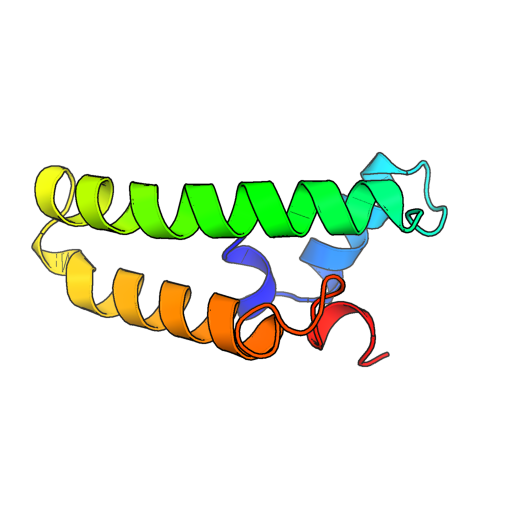y — not comparable to full-atom values): 4773 Å² total; per-residue (Å²): 125,73,54,47,81,80,35,46,70,60,46,52,49,55,55,24,54,77,46,76,72,38,86,80,55,72,66,54,31,49,51,51,43,53,53,47,56,55,46,51,60,53,48,57,61,47,31,56,72,77,41,54,91,50,36,67,64,53,48,53,55,44,52,51,57,36,58,38,16,55,76,64,80,34,51,65,41,51,79,78,68,76,118

Foldseek 3Di:
DLCCVVPLVVVLCVVCVVVVNDDDDPVVLQVVLVVLVVVLVVVLVVCCPPPVVCNVVSVVSSVVVCVQCVVVPHSHGVSNVVD

Sequence (83 aa):
MFSAEISRPFSMGQIRGYHNDTEPDLLFWRIYSLYLARNLISSIVWIKKAKPGETTIMLEKIYKAIEDHDYFERVIPKWYEEV

Organism: NCBI:txid1340531

Nearest PDB structures (foldseek):
  1yz1-assembly2_B  TM=6.514E-01  e=2.713E+00  Homo sapiens

Secondary structure (DSSP, 8-state):
-THHHH-HHHHHHHHHHHTTTSPPPHHHHHHHHHHHHHHHHHHHHHHHHH-GGGHHHHHHHHHHHHHHTTTTT-SS-HHHH--